Protein AF-I8QUR1-F1 (afdb_monomer)

Structure (mmCIF, N/CA/C/O backbone):
data_AF-I8QUR1-F1
#
_entry.id   AF-I8QUR1-F1
#
loop_
_atom_site.group_PDB
_atom_site.id
_atom_site.type_symbol
_atom_site.label_atom_id
_atom_site.label_alt_id
_atom_site.label_comp_id
_atom_site.label_asym_id
_atom_site.label_entity_id
_atom_site.label_seq_id
_atom_site.pdbx_PDB_ins_code
_atom_site.Cartn_x
_atom_site.Cartn_y
_atom_site.Cartn_z
_atom_site.occupancy
_atom_site.B_iso_or_equiv
_atom_site.auth_seq_id
_atom_site.auth_comp_id
_atom_site.auth_asym_id
_atom_site.auth_atom_id
_atom_site.pdbx_PDB_model_num
ATOM 1 N N . MET A 1 1 ? 19.526 10.984 -5.921 1.00 52.62 1 MET A N 1
ATOM 2 C CA . MET A 1 1 ? 20.242 10.213 -6.959 1.00 52.62 1 MET A CA 1
ATOM 3 C C . MET A 1 1 ? 19.400 10.275 -8.212 1.00 52.62 1 MET A C 1
ATOM 5 O O . MET A 1 1 ? 18.188 10.152 -8.085 1.00 52.62 1 MET A O 1
ATOM 9 N N . ALA A 1 2 ? 19.994 10.515 -9.378 1.00 58.06 2 ALA A N 1
ATOM 10 C CA . ALA A 1 2 ? 19.269 10.295 -10.624 1.00 58.06 2 ALA A CA 1
ATOM 11 C C . ALA A 1 2 ? 19.122 8.774 -10.794 1.00 58.06 2 ALA A C 1
ATOM 13 O O . ALA A 1 2 ? 20.115 8.052 -10.735 1.00 58.06 2 ALA A O 1
ATOM 14 N N . THR A 1 3 ? 17.897 8.280 -10.956 1.00 57.81 3 THR A N 1
ATOM 15 C CA . THR A 1 3 ? 17.570 6.844 -11.102 1.00 57.81 3 THR A CA 1
ATOM 16 C C . THR A 1 3 ? 18.354 6.150 -12.219 1.00 57.81 3 THR A C 1
ATOM 18 O O . THR A 1 3 ? 18.617 4.951 -12.114 1.00 57.81 3 THR A O 1
ATOM 21 N N . GLY A 1 4 ? 18.843 6.909 -13.209 1.00 60.81 4 GLY A N 1
ATOM 22 C CA . GLY A 1 4 ? 19.738 6.438 -14.269 1.00 60.81 4 GLY A CA 1
ATOM 23 C C . GLY A 1 4 ? 20.995 5.698 -13.787 1.00 60.81 4 GLY A C 1
ATOM 24 O O . GLY A 1 4 ? 21.497 4.853 -14.519 1.00 60.81 4 GLY A O 1
ATOM 25 N N . GLU A 1 5 ? 21.469 5.930 -12.556 1.00 76.25 5 GLU A N 1
ATOM 26 C CA . GLU A 1 5 ? 22.611 5.192 -11.979 1.00 76.25 5 GLU A CA 1
ATOM 27 C C . GLU A 1 5 ? 22.236 3.793 -11.458 1.00 76.25 5 GLU A C 1
ATOM 29 O O . GLU A 1 5 ? 23.093 2.919 -11.355 1.00 76.25 5 GLU A O 1
ATOM 34 N N . THR A 1 6 ? 20.958 3.553 -11.148 1.00 85.25 6 THR A N 1
ATOM 35 C CA . THR A 1 6 ? 2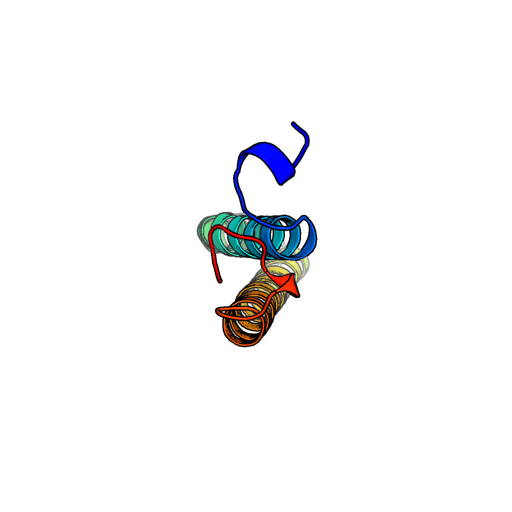0.466 2.255 -10.644 1.00 85.25 6 THR A CA 1
ATOM 36 C C . THR A 1 6 ? 20.065 1.292 -11.760 1.00 85.25 6 THR A C 1
ATOM 38 O O . THR A 1 6 ? 19.840 0.110 -11.513 1.00 85.25 6 THR A O 1
ATOM 41 N N . GLY A 1 7 ? 19.933 1.805 -12.986 1.00 89.12 7 GLY A N 1
ATOM 42 C CA . GLY A 1 7 ? 19.422 1.073 -14.141 1.00 89.12 7 GLY A CA 1
ATOM 43 C C . GLY A 1 7 ? 17.905 0.845 -14.139 1.00 89.12 7 GLY A C 1
ATOM 44 O O . GLY A 1 7 ? 17.375 0.330 -15.120 1.00 89.12 7 GLY A O 1
ATOM 45 N N . PHE A 1 8 ? 17.184 1.258 -13.097 1.00 91.81 8 PHE A N 1
ATOM 46 C CA . PHE A 1 8 ? 15.724 1.318 -13.109 1.00 91.81 8 PHE A CA 1
ATOM 47 C C . PHE A 1 8 ? 15.257 2.682 -13.622 1.00 91.81 8 PHE A C 1
ATOM 49 O O . PHE A 1 8 ? 15.855 3.712 -13.314 1.00 91.81 8 PHE A O 1
ATOM 56 N N . SER A 1 9 ? 14.174 2.696 -14.395 1.00 93.38 9 SER A N 1
ATOM 57 C CA . SER A 1 9 ? 13.466 3.935 -14.737 1.00 93.38 9 SER A CA 1
ATOM 58 C C . SER A 1 9 ? 12.801 4.561 -13.506 1.00 93.38 9 SER A C 1
ATOM 60 O O . SER A 1 9 ? 12.472 3.859 -12.545 1.00 93.38 9 SER A O 1
ATOM 62 N N . ASP A 1 10 ? 12.518 5.866 -13.577 1.00 93.12 10 ASP A N 1
ATOM 63 C CA . ASP A 1 10 ? 11.742 6.578 -12.550 1.00 93.12 10 ASP A CA 1
ATOM 64 C C . ASP A 1 10 ? 10.389 5.905 -12.289 1.00 93.12 10 ASP A C 1
ATOM 66 O O . ASP A 1 10 ? 10.034 5.649 -11.145 1.00 93.12 10 ASP A O 1
ATOM 70 N N . ILE A 1 11 ? 9.670 5.507 -13.345 1.00 94.56 11 ILE A N 1
ATOM 71 C CA . ILE A 1 11 ? 8.344 4.881 -13.215 1.00 94.56 11 ILE A CA 1
ATOM 72 C C . ILE A 1 11 ? 8.425 3.566 -12.426 1.00 94.56 11 ILE A C 1
ATOM 74 O O . ILE A 1 11 ? 7.570 3.294 -11.581 1.00 94.56 11 ILE A O 1
ATOM 78 N N . VAL A 1 12 ? 9.444 2.737 -12.679 1.00 95.81 12 VAL A N 1
ATOM 79 C CA . VAL A 1 12 ? 9.631 1.489 -11.924 1.00 95.81 12 VAL A CA 1
ATOM 80 C C . VAL A 1 12 ? 10.010 1.784 -10.476 1.00 95.81 12 VAL A C 1
ATOM 82 O O . VAL A 1 12 ? 9.454 1.163 -9.569 1.00 95.81 12 VAL A O 1
ATOM 85 N N . TYR A 1 13 ? 10.903 2.748 -10.248 1.00 95.06 13 TYR A N 1
ATOM 86 C CA . TYR A 1 13 ? 11.286 3.170 -8.904 1.00 95.06 13 TYR A CA 1
ATOM 87 C C . TYR A 1 13 ? 10.082 3.679 -8.095 1.00 95.06 13 TYR A C 1
ATOM 89 O O . TYR A 1 13 ? 9.889 3.267 -6.948 1.00 95.06 13 TYR A O 1
ATOM 97 N N . ASP A 1 14 ? 9.233 4.506 -8.701 1.00 96.00 14 ASP A N 1
ATOM 98 C CA . ASP A 1 14 ? 8.038 5.064 -8.070 1.00 96.00 14 ASP A CA 1
ATOM 99 C C . ASP A 1 14 ? 7.036 3.961 -7.707 1.00 96.00 14 ASP A C 1
ATOM 101 O O . ASP A 1 14 ? 6.519 3.917 -6.587 1.00 96.00 14 ASP A O 1
ATOM 105 N N . LEU A 1 15 ? 6.803 3.008 -8.616 1.00 98.00 15 LEU A N 1
ATOM 106 C CA . LEU A 1 15 ? 5.916 1.868 -8.368 1.00 98.00 15 LEU A CA 1
ATOM 107 C C . LEU A 1 15 ? 6.438 0.947 -7.258 1.00 98.00 15 LEU A C 1
ATOM 109 O O . LEU A 1 15 ? 5.647 0.508 -6.418 1.00 98.00 15 LEU A O 1
ATOM 113 N N . ILE A 1 16 ? 7.746 0.666 -7.231 1.00 97.00 16 ILE A N 1
ATOM 114 C CA . ILE A 1 16 ? 8.385 -0.109 -6.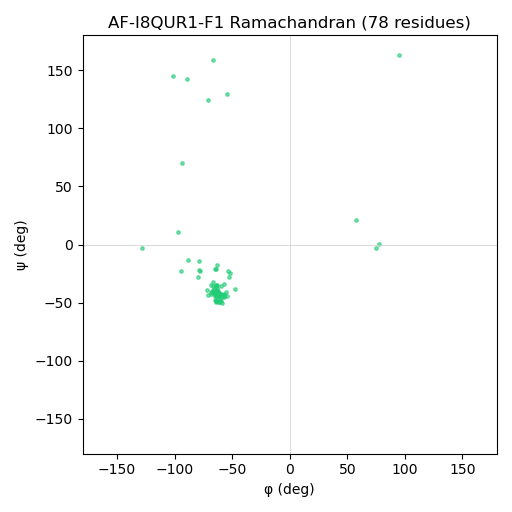155 1.00 97.00 16 ILE A CA 1
ATOM 115 C C . ILE A 1 16 ? 8.254 0.635 -4.827 1.00 97.00 16 ILE A C 1
ATOM 117 O O . ILE A 1 16 ? 7.891 0.025 -3.823 1.00 97.00 16 ILE A O 1
ATOM 121 N N . SER A 1 17 ? 8.499 1.945 -4.820 1.00 97.38 17 SER A N 1
ATOM 122 C CA . SER A 1 17 ? 8.420 2.773 -3.616 1.00 97.38 17 SER A CA 1
ATOM 123 C C . SER A 1 17 ? 7.011 2.762 -3.028 1.00 97.38 17 SER A C 1
ATOM 125 O O . SER A 1 17 ? 6.833 2.464 -1.845 1.00 97.38 17 SER A O 1
ATOM 127 N N . VAL A 1 18 ? 5.988 2.993 -3.856 1.00 98.38 18 VAL A N 1
ATOM 128 C CA . VAL A 1 18 ? 4.584 2.928 -3.422 1.00 98.38 18 VAL A CA 1
ATOM 129 C C . VAL A 1 18 ? 4.224 1.530 -2.914 1.00 98.38 18 VAL A C 1
ATOM 131 O O . VAL A 1 18 ? 3.609 1.406 -1.853 1.00 98.38 18 VAL A O 1
ATOM 134 N N . GLN A 1 19 ? 4.622 0.472 -3.628 1.00 98.44 19 GLN A N 1
ATOM 135 C CA . GLN A 1 19 ? 4.371 -0.904 -3.199 1.00 98.44 19 GLN A CA 1
ATOM 136 C C . GLN A 1 19 ? 5.022 -1.214 -1.849 1.00 98.44 19 GLN A C 1
ATOM 138 O O . GLN A 1 19 ? 4.365 -1.768 -0.970 1.00 98.44 19 GLN A O 1
ATOM 143 N N . TYR A 1 20 ? 6.293 -0.851 -1.678 1.00 98.00 20 TYR A N 1
ATOM 144 C CA . TYR A 1 20 ? 7.037 -1.067 -0.443 1.00 98.00 20 TYR A CA 1
ATOM 145 C C . TYR A 1 20 ? 6.373 -0.360 0.739 1.00 98.00 20 TYR A C 1
ATOM 147 O O . TYR A 1 20 ? 6.141 -0.990 1.769 1.00 98.00 20 TYR A O 1
ATOM 155 N N . HIS A 1 21 ? 6.023 0.922 0.596 1.00 98.06 21 HIS A N 1
ATOM 156 C CA . HIS A 1 21 ? 5.399 1.681 1.679 1.00 98.06 21 HIS A CA 1
ATOM 157 C C . HIS A 1 21 ? 4.020 1.136 2.059 1.00 98.06 21 HIS A C 1
ATOM 159 O O . HIS A 1 21 ? 3.742 1.021 3.252 1.00 98.06 21 HIS A O 1
ATOM 165 N N . ALA A 1 22 ? 3.210 0.724 1.081 1.00 97.81 22 ALA A N 1
ATOM 166 C CA . ALA A 1 22 ? 1.906 0.123 1.347 1.00 97.81 22 ALA A CA 1
ATOM 167 C C . ALA A 1 22 ? 2.020 -1.229 2.077 1.00 97.81 22 ALA A C 1
ATOM 169 O O . ALA A 1 22 ? 1.310 -1.490 3.047 1.00 97.81 22 ALA A O 1
ATOM 170 N N . LEU A 1 23 ? 2.963 -2.083 1.661 1.00 97.00 23 LEU A N 1
ATOM 171 C CA . LEU A 1 23 ? 3.222 -3.364 2.330 1.00 97.00 23 LEU A CA 1
ATOM 172 C C . LEU A 1 23 ? 3.794 -3.172 3.739 1.00 97.00 23 LEU A C 1
ATOM 174 O O . LEU A 1 23 ? 3.412 -3.890 4.661 1.00 97.00 23 LEU A O 1
ATOM 178 N N . LYS A 1 24 ? 4.688 -2.192 3.911 1.00 96.38 24 LYS A N 1
ATOM 179 C CA . LYS A 1 24 ? 5.280 -1.858 5.207 1.00 96.38 24 LYS A CA 1
ATOM 180 C C . LYS A 1 24 ? 4.222 -1.357 6.186 1.00 96.38 24 LYS A C 1
ATOM 182 O O . LYS A 1 24 ? 4.167 -1.857 7.300 1.00 96.38 24 LYS A O 1
ATOM 187 N N . ALA A 1 25 ? 3.371 -0.421 5.771 1.00 94.00 25 ALA A N 1
ATOM 188 C CA . ALA A 1 25 ? 2.293 0.085 6.618 1.00 94.00 25 ALA A CA 1
ATOM 189 C C . ALA A 1 25 ? 1.268 -1.016 6.954 1.00 94.00 25 ALA A C 1
ATOM 191 O O . ALA A 1 25 ? 0.807 -1.109 8.091 1.00 94.00 25 ALA A O 1
ATOM 192 N N . GLY A 1 26 ? 1.015 -1.925 6.000 1.00 90.75 26 GLY A N 1
ATOM 193 C CA . GLY A 1 26 ? 0.224 -3.146 6.172 1.00 90.75 26 GLY A CA 1
ATOM 194 C C . GLY A 1 26 ? 0.576 -3.975 7.410 1.00 90.75 26 GLY A C 1
ATOM 195 O O . GLY A 1 26 ? -0.316 -4.507 8.072 1.00 90.75 26 GLY A O 1
ATOM 196 N N . HIS A 1 27 ? 1.866 -4.066 7.736 1.00 90.12 27 HIS A N 1
ATOM 197 C CA . HIS A 1 27 ? 2.361 -4.803 8.898 1.00 90.12 27 HIS A CA 1
ATOM 198 C C . HIS A 1 27 ? 1.929 -4.167 10.232 1.00 90.12 27 HIS A C 1
ATOM 200 O O . HIS A 1 27 ? 1.657 -4.880 11.200 1.00 90.12 27 HIS A O 1
ATOM 206 N N . ASP A 1 28 ? 1.801 -2.840 10.269 1.00 95.19 28 ASP A N 1
ATOM 207 C CA . ASP A 1 28 ? 1.562 -2.085 11.499 1.00 95.19 28 ASP A CA 1
ATOM 208 C C . ASP A 1 28 ? 0.065 -1.820 11.751 1.00 95.19 28 ASP A C 1
ATOM 210 O O . ASP A 1 28 ? -0.350 -1.673 12.904 1.00 95.19 28 ASP A O 1
ATOM 214 N N . TYR A 1 29 ? -0.789 -1.848 10.715 1.00 95.88 29 TYR A N 1
ATOM 215 C CA . TYR A 1 29 ? -2.228 -1.565 10.854 1.00 95.88 29 TYR A CA 1
ATOM 216 C C . TYR A 1 29 ? -2.952 -2.461 11.855 1.00 95.88 29 TYR A C 1
ATOM 218 O O . TYR A 1 29 ? -3.862 -1.999 12.540 1.00 95.88 29 TYR A O 1
ATOM 226 N N . GLY A 1 30 ? -2.544 -3.726 11.987 1.00 94.81 30 GLY A N 1
ATOM 227 C CA . GLY A 1 30 ? -3.127 -4.622 12.985 1.00 94.81 30 GLY A CA 1
ATOM 228 C C . GLY A 1 30 ? -2.955 -4.095 14.413 1.00 94.81 30 GLY A C 1
ATOM 229 O O . GLY A 1 30 ? -3.852 -4.264 15.234 1.00 94.81 30 GLY A O 1
ATOM 230 N N . GLN A 1 31 ? -1.829 -3.435 14.707 1.00 98.06 31 GLN A N 1
ATOM 231 C CA . GLN A 1 31 ? -1.623 -2.767 15.990 1.00 98.06 31 GLN A CA 1
ATOM 232 C C . GLN A 1 31 ? -2.503 -1.521 16.109 1.00 98.06 31 GLN A C 1
ATOM 234 O O . GLN A 1 31 ? -3.151 -1.357 17.133 1.00 98.06 31 GLN A O 1
ATOM 239 N N . TYR A 1 32 ? -2.610 -0.704 15.059 1.00 98.06 32 TYR A N 1
ATOM 240 C CA . TYR A 1 32 ? -3.421 0.522 15.096 1.00 98.06 32 TYR A CA 1
ATOM 241 C C . TYR A 1 32 ? -4.911 0.233 15.307 1.00 98.06 32 TYR A C 1
ATOM 243 O O . TYR A 1 32 ? -5.579 0.934 16.064 1.00 98.06 32 TYR A O 1
ATOM 251 N N . VAL A 1 33 ? -5.426 -0.832 14.682 1.00 98.38 33 VAL A N 1
ATOM 252 C CA . VAL A 1 33 ? -6.795 -1.314 14.909 1.00 98.38 33 VAL A CA 1
ATOM 253 C C . VAL A 1 33 ? -6.971 -1.730 16.369 1.00 98.38 33 VAL A C 1
ATOM 255 O O . VAL A 1 33 ? -7.906 -1.260 17.009 1.00 98.38 33 VAL A O 1
ATOM 258 N N . ARG A 1 34 ? -6.053 -2.540 16.920 1.00 98.38 34 ARG A N 1
ATOM 259 C CA . ARG A 1 34 ? -6.109 -2.956 18.333 1.00 98.38 34 ARG A CA 1
ATOM 260 C C . ARG A 1 34 ? -6.050 -1.771 19.292 1.00 98.38 34 ARG A C 1
ATOM 262 O O . ARG A 1 34 ? -6.793 -1.752 20.264 1.00 98.38 34 ARG A O 1
ATOM 269 N N . ASP A 1 35 ? -5.190 -0.793 19.030 1.00 98.56 35 ASP A N 1
ATOM 270 C CA . ASP A 1 35 ? -5.057 0.399 19.872 1.00 98.56 35 ASP A CA 1
ATOM 271 C C . ASP A 1 35 ? -6.349 1.226 19.870 1.00 98.56 35 ASP A C 1
ATOM 273 O O . ASP A 1 35 ? -6.808 1.654 20.928 1.00 98.56 35 ASP A O 1
ATOM 277 N N . ALA A 1 36 ? -6.979 1.397 18.702 1.00 98.62 36 ALA A N 1
ATOM 278 C CA . ALA A 1 36 ? -8.261 2.085 18.584 1.00 98.62 36 ALA A CA 1
ATOM 279 C C . ALA A 1 36 ? -9.404 1.318 19.274 1.00 98.62 36 ALA A C 1
ATOM 281 O O . ALA A 1 36 ? -10.224 1.931 19.957 1.00 98.62 36 ALA A O 1
ATOM 282 N N . GLU A 1 37 ? -9.445 -0.011 19.146 1.00 98.38 37 GLU A N 1
ATOM 283 C CA . GLU A 1 37 ? -10.427 -0.862 19.832 1.00 98.38 37 GLU A CA 1
ATOM 284 C C . GLU A 1 37 ? -10.261 -0.823 21.355 1.00 98.38 37 GLU A C 1
ATOM 286 O O . GLU A 1 37 ? -11.245 -0.644 22.068 1.00 98.38 37 GLU A O 1
ATOM 291 N N . ASN A 1 38 ? -9.025 -0.911 21.853 1.00 98.50 38 ASN A N 1
ATOM 292 C CA . ASN A 1 38 ? -8.712 -0.825 23.283 1.00 98.50 38 ASN A CA 1
ATOM 293 C C . ASN A 1 38 ? -9.045 0.551 23.889 1.00 98.50 38 ASN A C 1
ATOM 295 O O . ASN A 1 38 ? -9.192 0.662 25.103 1.00 98.50 38 ASN A O 1
ATOM 299 N N . ALA A 1 39 ? -9.139 1.591 23.057 1.00 98.62 39 ALA A N 1
ATOM 300 C CA . ALA A 1 39 ? -9.519 2.948 23.444 1.00 98.62 39 ALA A CA 1
ATOM 301 C C . ALA A 1 39 ? -11.016 3.260 23.214 1.00 98.62 39 ALA A C 1
ATOM 303 O O . ALA A 1 39 ? -11.405 4.431 23.263 1.00 98.62 39 ALA A O 1
ATOM 304 N N . ASP A 1 40 ? -11.842 2.248 22.915 1.00 98.44 40 ASP A N 1
ATOM 305 C CA . ASP A 1 40 ? -13.270 2.370 22.573 1.00 98.44 40 ASP A CA 1
ATOM 306 C C . ASP A 1 40 ? -13.561 3.289 21.359 1.00 98.44 40 ASP A C 1
ATOM 308 O O . ASP A 1 40 ? -14.683 3.762 21.154 1.00 98.44 40 ASP A O 1
ATOM 312 N N . GLN A 1 41 ? -12.569 3.518 20.490 1.00 98.69 41 GLN A N 1
ATOM 313 C CA . GLN A 1 41 ? -12.662 4.390 19.313 1.00 98.69 41 GLN A CA 1
ATOM 314 C C . GLN A 1 41 ? -13.042 3.608 18.048 1.00 98.69 41 GLN A C 1
ATOM 316 O O . GLN A 1 41 ? -12.242 3.439 17.125 1.00 98.69 41 GLN A O 1
ATOM 321 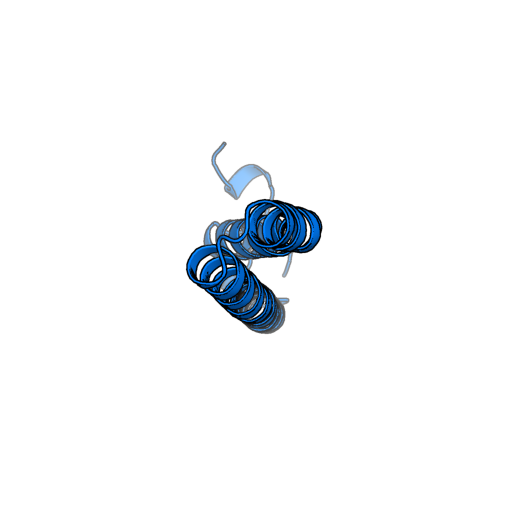N N . ARG A 1 42 ? -14.290 3.133 17.982 1.00 98.12 42 ARG A N 1
ATOM 322 C CA . ARG A 1 42 ? -14.766 2.262 16.884 1.00 98.12 42 ARG A CA 1
ATOM 323 C C . ARG A 1 42 ? -14.623 2.878 15.488 1.00 98.12 42 ARG A C 1
ATOM 325 O O . ARG A 1 42 ? -14.151 2.202 14.581 1.00 98.12 42 ARG A O 1
ATOM 332 N N . GLU A 1 43 ? -14.963 4.156 15.325 1.00 98.62 43 GLU A N 1
ATOM 333 C CA . GLU A 1 43 ? -14.847 4.840 14.025 1.00 98.62 43 GLU A CA 1
ATOM 334 C C . GLU A 1 43 ? -13.389 4.924 13.546 1.00 98.62 43 GLU A C 1
ATOM 336 O O . GLU A 1 43 ? -13.110 4.775 12.358 1.00 98.62 43 GLU A O 1
ATOM 341 N N . ILE A 1 44 ? -12.442 5.089 14.475 1.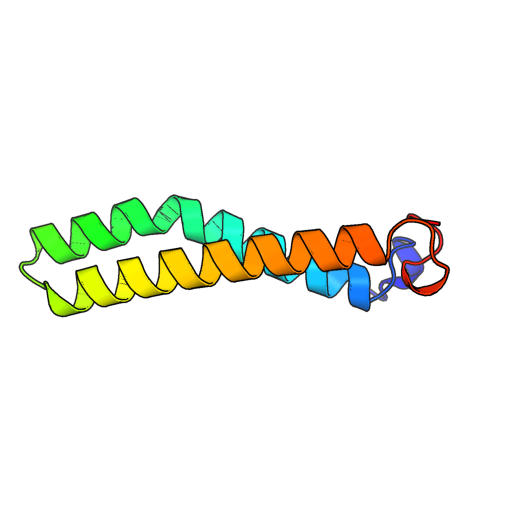00 98.62 44 ILE A N 1
ATOM 342 C CA . ILE A 1 44 ? -11.008 5.123 14.164 1.00 98.62 44 ILE A CA 1
ATOM 343 C C . ILE A 1 44 ? -10.505 3.721 13.789 1.00 98.62 44 ILE A C 1
ATOM 345 O O . ILE A 1 44 ? -9.726 3.575 12.847 1.00 98.62 44 ILE A O 1
ATOM 349 N N . ALA A 1 45 ? -10.977 2.674 14.472 1.00 98.69 45 ALA A N 1
ATOM 350 C CA . ALA A 1 45 ? -10.652 1.295 14.109 1.00 98.69 45 ALA A CA 1
ATOM 351 C C . ALA A 1 45 ? -11.136 0.957 12.685 1.00 98.69 45 ALA A C 1
ATOM 353 O O . ALA A 1 45 ? -10.389 0.369 11.898 1.00 98.69 45 ALA A O 1
ATOM 354 N N . ASP A 1 46 ? -12.350 1.378 12.321 1.00 98.69 46 ASP A N 1
ATOM 355 C CA . ASP A 1 46 ? -12.906 1.180 10.976 1.00 98.69 46 ASP A CA 1
ATOM 356 C C . ASP A 1 46 ? -12.177 2.002 9.907 1.00 98.69 46 ASP A C 1
ATOM 358 O O . ASP A 1 46 ? -11.949 1.515 8.792 1.00 98.69 46 ASP A O 1
ATOM 362 N N . PHE A 1 47 ? -11.721 3.208 10.255 1.00 98.56 47 PHE A N 1
ATOM 363 C CA . PHE A 1 47 ? -10.813 3.976 9.411 1.00 98.56 47 PHE A CA 1
ATOM 364 C C . PHE A 1 47 ? -9.516 3.199 9.138 1.00 98.56 47 PHE A C 1
ATOM 366 O O . PHE A 1 47 ? -9.164 3.001 7.975 1.00 98.56 47 PHE A O 1
ATOM 373 N N . PHE A 1 48 ? -8.841 2.663 10.162 1.00 98.38 48 PHE A N 1
ATOM 374 C CA . PHE A 1 48 ? -7.608 1.890 9.956 1.00 98.38 48 PHE A CA 1
ATOM 375 C C . PHE A 1 48 ? -7.824 0.601 9.153 1.00 98.38 48 PHE A C 1
ATOM 377 O O . PHE A 1 48 ? -6.979 0.251 8.327 1.00 98.38 48 PHE A O 1
ATOM 384 N N . ARG A 1 49 ? -8.964 -0.081 9.317 1.00 98.25 49 ARG A N 1
ATOM 385 C CA . ARG A 1 49 ? -9.338 -1.221 8.456 1.00 98.25 49 ARG A CA 1
ATOM 386 C C . ARG A 1 49 ? -9.498 -0.810 6.995 1.00 98.25 49 ARG A C 1
ATOM 388 O O . ARG A 1 49 ? -9.081 -1.547 6.102 1.00 98.25 49 ARG A O 1
ATOM 395 N N . THR A 1 50 ? -10.091 0.356 6.754 1.00 98.44 50 THR A N 1
ATOM 396 C CA . THR A 1 50 ? -10.256 0.906 5.404 1.00 98.44 50 THR A CA 1
ATOM 397 C C . THR A 1 50 ? -8.899 1.209 4.782 1.00 98.44 50 THR A C 1
ATOM 399 O O . THR A 1 50 ? -8.608 0.709 3.698 1.00 98.44 50 THR A O 1
ATOM 402 N N . VAL A 1 51 ? -8.025 1.907 5.512 1.00 97.81 51 VAL A N 1
ATOM 403 C CA . VAL A 1 51 ? -6.651 2.193 5.073 1.00 97.81 51 VAL A CA 1
ATOM 404 C C . VAL A 1 51 ? -5.892 0.896 4.760 1.00 97.81 51 VAL A C 1
ATOM 406 O O . VAL A 1 51 ? -5.298 0.771 3.693 1.00 97.81 51 VAL A O 1
ATOM 409 N N . MET A 1 52 ? -5.982 -0.124 5.622 1.00 97.56 52 MET A N 1
ATOM 410 C CA . MET A 1 52 ? -5.362 -1.435 5.384 1.00 97.56 52 MET A CA 1
ATOM 411 C C . MET A 1 52 ? -5.829 -2.090 4.078 1.00 97.56 52 MET A C 1
ATOM 413 O O . MET A 1 52 ? -5.024 -2.672 3.338 1.00 97.56 52 MET A O 1
ATOM 417 N N . LYS A 1 53 ? -7.132 -2.017 3.788 1.00 97.81 53 LYS A N 1
ATOM 418 C CA . LYS A 1 53 ? -7.702 -2.553 2.550 1.00 97.81 53 LYS A CA 1
ATOM 419 C C . LYS A 1 53 ? -7.170 -1.795 1.332 1.00 97.81 53 LYS A C 1
ATOM 421 O O . LYS A 1 53 ? -6.724 -2.430 0.376 1.00 97.81 53 LYS A O 1
ATOM 426 N N . GLU A 1 54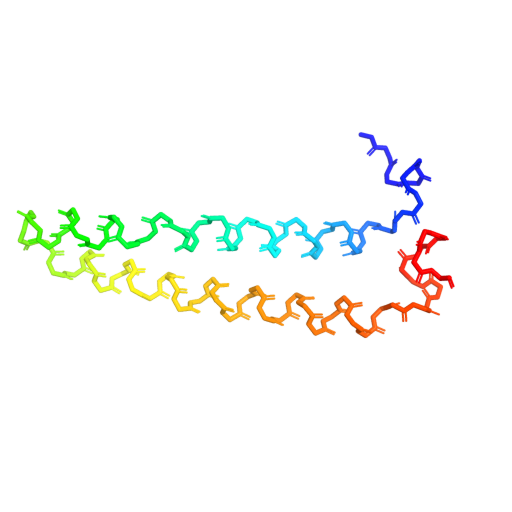 ? -7.187 -0.468 1.375 1.00 98.19 54 GLU A N 1
ATOM 427 C CA . GLU A 1 54 ? -6.722 0.388 0.279 1.00 98.19 54 GLU A CA 1
ATOM 428 C C . GLU A 1 54 ? -5.230 0.190 -0.016 1.00 98.19 54 GLU A C 1
ATOM 430 O O . GLU A 1 54 ? -4.836 0.067 -1.176 1.00 98.19 54 GLU A O 1
ATOM 435 N N . ASP A 1 55 ? -4.396 0.074 1.017 1.00 98.25 55 ASP A N 1
ATOM 436 C CA . ASP A 1 55 ? -2.963 -0.187 0.869 1.00 98.25 55 ASP A CA 1
ATOM 437 C C . ASP A 1 55 ? -2.695 -1.575 0.275 1.00 98.25 55 ASP A C 1
ATOM 439 O O . ASP A 1 55 ? -1.852 -1.723 -0.615 1.00 98.25 55 ASP A O 1
ATOM 443 N N . SER A 1 56 ? -3.479 -2.582 0.666 1.00 97.12 56 SER A N 1
ATOM 444 C CA . SER A 1 56 ? -3.414 -3.918 0.058 1.00 97.12 56 SER A CA 1
ATOM 445 C C . SER A 1 56 ? -3.765 -3.888 -1.436 1.00 97.12 56 SER A C 1
ATOM 447 O O . SER A 1 56 ? -3.127 -4.557 -2.257 1.00 97.12 56 SER A O 1
ATOM 449 N N . GLU A 1 57 ? -4.778 -3.108 -1.816 1.00 98.31 57 GLU A N 1
ATOM 450 C CA . GLU A 1 57 ? -5.180 -2.922 -3.212 1.00 98.31 57 GLU A CA 1
ATOM 451 C C . GLU A 1 57 ? -4.125 -2.148 -4.011 1.00 98.31 57 GLU A C 1
ATOM 453 O O . GLU A 1 57 ? -3.798 -2.547 -5.136 1.00 98.31 57 GLU A O 1
ATOM 458 N N . ARG A 1 58 ? -3.532 -1.105 -3.417 1.00 98.31 58 ARG A N 1
ATOM 459 C CA . ARG A 1 58 ? -2.452 -0.313 -4.016 1.00 98.31 58 ARG A CA 1
ATOM 460 C C . ARG A 1 58 ? -1.208 -1.155 -4.262 1.00 98.31 58 ARG A C 1
ATOM 462 O O . ARG A 1 58 ? -0.707 -1.174 -5.385 1.00 98.31 58 ARG A O 1
ATOM 469 N N . ALA A 1 59 ? -0.765 -1.921 -3.265 1.00 98.50 59 ALA A N 1
ATOM 470 C CA . ALA A 1 59 ? 0.367 -2.834 -3.402 1.00 98.50 59 ALA A CA 1
ATOM 471 C C . ALA A 1 59 ? 0.136 -3.836 -4.543 1.00 98.50 59 ALA A C 1
ATOM 473 O O . ALA A 1 59 ? 1.014 -4.037 -5.387 1.00 98.50 59 ALA A O 1
ATOM 474 N N . ARG A 1 60 ? -1.072 -4.408 -4.635 1.00 98.56 60 ARG A N 1
ATOM 475 C CA . ARG A 1 60 ? -1.445 -5.320 -5.725 1.00 98.56 60 ARG A CA 1
ATOM 476 C C . ARG A 1 60 ? -1.445 -4.626 -7.088 1.00 98.56 60 ARG A C 1
ATOM 478 O O . ARG A 1 60 ? -1.011 -5.227 -8.068 1.00 98.56 60 ARG A O 1
ATOM 485 N N . ALA A 1 61 ? -1.939 -3.393 -7.176 1.00 98.69 61 ALA A N 1
ATOM 486 C CA . ALA A 1 61 ? -1.939 -2.624 -8.418 1.00 98.69 61 ALA A CA 1
ATOM 487 C C . ALA A 1 61 ? -0.512 -2.325 -8.896 1.00 98.69 61 ALA A C 1
ATOM 489 O O . ALA A 1 61 ? -0.191 -2.633 -10.044 1.00 98.69 61 ALA A O 1
ATOM 490 N N . CYS A 1 62 ? 0.359 -1.843 -8.005 1.00 98.69 62 CYS A N 1
ATOM 491 C CA . CYS A 1 62 ? 1.776 -1.641 -8.306 1.00 98.69 62 CYS A CA 1
ATOM 492 C C . CYS A 1 62 ? 2.433 -2.928 -8.815 1.00 98.69 62 CYS A C 1
ATOM 494 O O . CYS A 1 62 ? 3.152 -2.884 -9.806 1.00 98.69 62 CYS A O 1
ATOM 496 N N . HIS A 1 63 ? 2.119 -4.088 -8.221 1.00 98.50 63 HIS A N 1
ATOM 497 C CA . HIS A 1 63 ? 2.676 -5.367 -8.669 1.00 98.50 63 HIS A CA 1
ATOM 498 C C . HIS A 1 63 ? 2.291 -5.684 -10.117 1.00 98.50 63 HIS A C 1
ATOM 500 O O . HIS A 1 63 ? 3.139 -6.079 -10.912 1.00 98.50 63 HIS A O 1
ATOM 506 N N . ARG A 1 64 ? 1.020 -5.469 -10.484 1.00 98.69 64 ARG A N 1
ATOM 507 C CA . ARG A 1 64 ? 0.554 -5.684 -11.862 1.00 98.69 64 ARG A CA 1
ATOM 508 C C . ARG A 1 64 ? 1.241 -4.745 -12.851 1.00 98.69 64 ARG A C 1
ATOM 510 O O . ARG A 1 64 ? 1.601 -5.189 -13.936 1.00 98.69 64 ARG A O 1
ATOM 517 N N . TYR A 1 65 ? 1.438 -3.477 -12.490 1.00 98.44 65 TYR A N 1
ATOM 518 C CA . TYR A 1 65 ? 2.140 -2.524 -13.354 1.00 98.44 65 TYR A CA 1
ATOM 519 C C . TYR A 1 65 ? 3.622 -2.867 -13.512 1.00 98.44 65 TYR A C 1
ATOM 521 O O . TYR A 1 65 ? 4.135 -2.832 -14.625 1.00 98.44 65 TYR A O 1
ATOM 529 N N . LEU A 1 66 ? 4.293 -3.281 -12.436 1.00 97.56 66 LEU A N 1
ATOM 530 C CA . LEU A 1 66 ? 5.678 -3.756 -12.496 1.00 97.56 66 LEU A CA 1
ATOM 531 C C . LEU A 1 66 ? 5.816 -4.988 -13.399 1.00 97.56 66 LEU A C 1
ATOM 533 O O . LEU A 1 66 ? 6.718 -5.044 -14.232 1.00 97.56 66 LEU A O 1
ATOM 537 N N . ALA A 1 67 ? 4.889 -5.943 -13.292 1.00 97.31 67 ALA A N 1
ATOM 538 C CA . ALA A 1 67 ? 4.852 -7.108 -14.172 1.00 97.31 67 ALA A CA 1
ATOM 539 C C . ALA A 1 67 ? 4.608 -6.721 -15.641 1.00 97.31 67 ALA A C 1
ATOM 541 O O . ALA A 1 67 ? 5.210 -7.308 -16.532 1.00 97.31 67 ALA A O 1
ATOM 542 N N . HIS A 1 68 ? 3.768 -5.713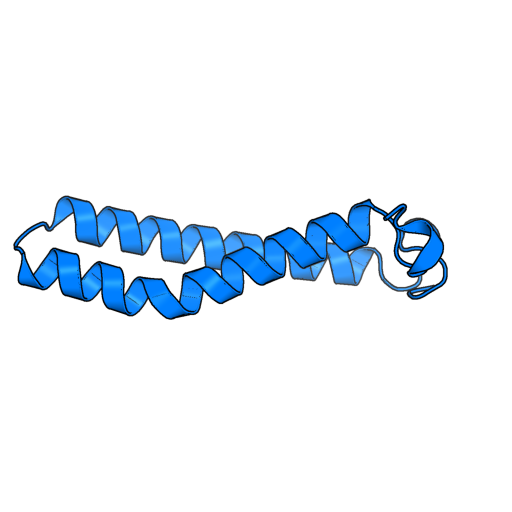 -15.897 1.00 96.62 68 HIS A N 1
ATOM 543 C CA . HIS A 1 68 ? 3.539 -5.189 -17.245 1.00 96.62 68 HIS A CA 1
ATOM 544 C C . HIS A 1 68 ? 4.776 -4.493 -17.837 1.00 96.62 68 HIS A C 1
ATOM 546 O O . HIS A 1 68 ? 5.009 -4.587 -19.038 1.00 96.62 68 HIS A O 1
ATOM 552 N N . LEU A 1 69 ? 5.562 -3.801 -17.007 1.00 95.75 69 LEU A N 1
ATOM 553 C CA 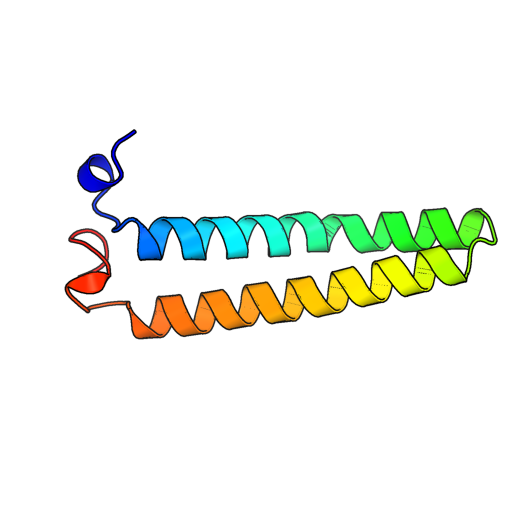. LEU A 1 69 ? 6.763 -3.085 -17.442 1.00 95.75 69 LEU A CA 1
ATOM 554 C C . LEU A 1 69 ? 7.975 -4.005 -17.629 1.00 95.75 69 LEU A C 1
ATOM 556 O O . LEU A 1 69 ? 8.849 -3.695 -18.433 1.00 95.75 69 LEU A O 1
ATOM 560 N N . SER A 1 70 ? 8.042 -5.120 -16.905 1.00 92.94 70 SER A N 1
ATOM 561 C CA . SER A 1 70 ? 9.182 -6.044 -16.936 1.00 92.94 70 SER A CA 1
ATOM 562 C C . SER A 1 70 ? 9.504 -6.514 -18.364 1.00 92.94 70 SER A C 1
ATOM 564 O O . SER A 1 70 ? 8.614 -6.941 -19.096 1.00 92.94 70 SER A O 1
ATOM 566 N N . GLY A 1 71 ? 10.773 -6.421 -18.774 1.00 90.69 71 GLY A N 1
ATOM 567 C CA . GLY A 1 71 ? 11.226 -6.749 -20.131 1.00 90.69 71 GLY A CA 1
ATOM 568 C C . GLY A 1 71 ? 10.935 -5.681 -21.195 1.00 90.69 71 GLY A C 1
ATOM 569 O O . GLY A 1 71 ? 11.263 -5.879 -22.363 1.00 90.69 71 GLY A O 1
ATOM 570 N N . THR A 1 72 ? 10.319 -4.550 -20.833 1.00 94.81 72 THR A N 1
ATOM 571 C CA . THR A 1 72 ? 10.036 -3.448 -21.770 1.00 94.81 72 THR A CA 1
ATOM 572 C C . THR A 1 72 ? 11.052 -2.315 -21.616 1.00 94.81 72 THR A C 1
ATOM 574 O O . THR A 1 72 ? 11.432 -2.009 -20.486 1.00 94.81 72 THR A O 1
ATOM 577 N N . PRO A 1 73 ? 11.445 -1.608 -22.698 1.00 92.12 73 PRO A N 1
ATOM 578 C CA . PRO A 1 73 ? 12.390 -0.484 -22.623 1.00 92.12 73 PRO A CA 1
ATOM 579 C C . PRO A 1 73 ? 12.008 0.596 -21.603 1.00 92.12 73 PRO A C 1
ATOM 581 O O . PRO A 1 73 ? 12.877 1.258 -21.041 1.00 92.12 73 PRO A O 1
ATOM 584 N N . ALA A 1 74 ? 10.707 0.751 -21.340 1.00 90.94 74 ALA A N 1
ATOM 585 C CA . ALA A 1 74 ? 10.178 1.696 -20.366 1.00 90.94 74 ALA A CA 1
ATOM 586 C C . ALA A 1 74 ? 10.593 1.378 -18.921 1.00 90.94 74 ALA A C 1
ATOM 588 O O . ALA A 1 74 ? 10.563 2.272 -18.083 1.00 90.94 74 ALA A O 1
ATOM 589 N N . ALA A 1 75 ? 10.987 0.139 -18.616 1.00 91.75 75 ALA A N 1
ATOM 590 C CA . ALA A 1 75 ? 11.398 -0.256 -17.276 1.00 91.75 75 ALA A CA 1
ATOM 591 C C . ALA A 1 75 ? 12.820 0.199 -16.913 1.00 91.75 75 ALA A C 1
ATOM 593 O O . ALA A 1 75 ? 13.109 0.387 -15.729 1.00 91.75 75 ALA A O 1
ATOM 594 N N . GLY A 1 76 ? 13.670 0.449 -17.912 1.00 91.62 76 GLY A N 1
ATOM 595 C 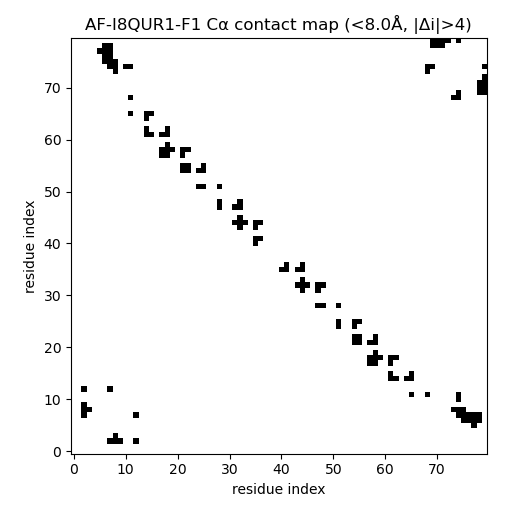CA . GLY A 1 76 ? 15.092 0.753 -17.745 1.00 91.62 76 GLY A CA 1
ATOM 596 C C . GLY A 1 76 ? 15.998 -0.483 -17.887 1.00 91.62 76 GLY A C 1
ATOM 597 O O . GLY A 1 76 ? 15.520 -1.614 -17.801 1.00 91.62 76 GLY A O 1
ATOM 598 N N . PRO A 1 77 ? 17.311 -0.279 -18.102 1.00 91.00 77 PRO A N 1
ATOM 599 C CA . PRO A 1 77 ? 18.263 -1.337 -18.459 1.00 91.00 77 PRO A CA 1
ATOM 600 C C . PRO A 1 77 ? 18.460 -2.441 -17.407 1.00 91.00 77 PRO A C 1
ATOM 602 O O . PRO A 1 77 ? 18.988 -3.495 -17.734 1.00 91.00 77 PRO A O 1
ATOM 605 N N . ALA A 1 78 ? 18.077 -2.224 -16.146 1.00 88.62 78 ALA A N 1
ATOM 606 C CA . ALA A 1 78 ? 18.171 -3.241 -15.094 1.00 88.62 78 ALA A CA 1
ATOM 607 C C . ALA A 1 78 ? 17.037 -4.281 -15.144 1.00 88.62 78 ALA A C 1
ATOM 609 O O . ALA A 1 78 ? 17.111 -5.302 -14.462 1.00 88.62 78 ALA A O 1
ATOM 610 N N . VAL A 1 79 ? 15.971 -4.003 -15.898 1.00 84.81 79 VAL A N 1
ATOM 611 C CA . VAL A 1 79 ? 14.726 -4.794 -15.937 1.00 84.81 79 VAL A CA 1
ATOM 612 C C . VAL A 1 79 ? 14.304 -5.185 -17.356 1.00 84.81 79 VAL A C 1
ATOM 614 O O . VAL A 1 79 ? 13.314 -5.901 -17.518 1.00 84.81 79 VAL A O 1
ATOM 617 N N . THR A 1 80 ? 15.046 -4.727 -18.365 1.00 78.25 80 THR A N 1
ATOM 618 C CA . THR A 1 80 ? 14.975 -5.153 -19.773 1.00 78.25 80 THR A CA 1
ATOM 619 C C . THR A 1 80 ? 16.001 -6.224 -20.071 1.00 78.25 80 THR A C 1
ATOM 621 O O . THR A 1 80 ? 15.624 -7.221 -20.717 1.00 78.25 80 THR A O 1
#

pLDDT: mean 93.68, std 9.43, range [52.62, 98.69]

Nearest PDB structures (foldseek):
  8qhv-assembly1_0  TM=8.648E-01  e=4.913E+00  Synechocystis sp. PCC 6803
  6e8g-assembly1_T  TM=9.217E-01  e=6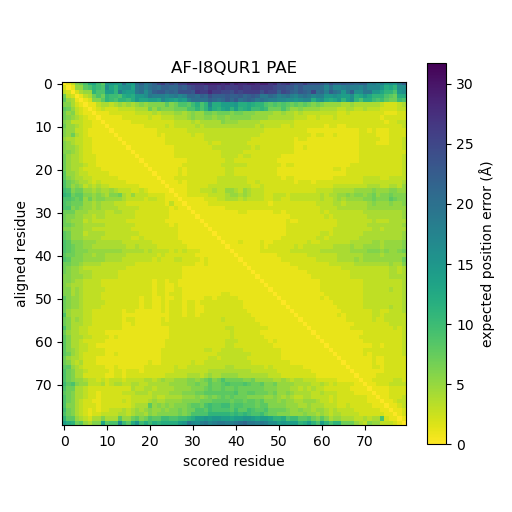.285E+00  Homo sapiens
  8qfv-assembly1_0  TM=8.162E-01  e=5.225E+00  Synechocystis sp. PCC 6803
  4whe-assembly1_A  TM=7.478E-01  e=5.910E+00  Escherichia coli K-12
  6zw6-assembly1_A  TM=6.354E-01  e=3.841E+00  Nostoc punctiforme

Radius of gyration: 16.77 Å; Cα contacts (8 Å, |Δi|>4): 78; chains: 1; bounding box: 38×17×46 Å

Secondary structure (DSSP, 8-state):
--GGGTT--HHHHHHHHHHHHHHHHHHHHHHHHHHHHHTT-HHHHHHHHHHHHHHHHHHHHHHHHHHHHTTSGGG-TTT-

Sequence (80 aa):
MATGETGFSDIVYDLISVQYHALKAGHDYGQYVRDAENADQREIADFFRTVMKEDSERARACHRYLAHLSGTPAAGPAVT

Solvent-accessible surface area (backbone atoms only — not comparable to full-atom values): 4169 Å² total; per-residue (Å²): 129,70,45,77,81,73,24,37,22,64,70,47,50,52,38,51,52,54,24,50,52,27,54,56,49,51,71,50,38,65,55,53,29,49,53,23,53,78,66,73,33,59,70,57,22,54,48,41,52,49,51,44,50,53,27,54,51,48,26,52,49,31,49,54,53,52,62,68,33,54,60,31,82,77,23,20,79,67,46,81

Mean predicted aligned error: 3.8 Å

Foldseek 3Di:
DQCLVVQFAPLLVVLVVLLVVLVVVLVCLVVQLVVCVVVVNNVSSVVSVVSNVVSVVSNVVSVVVNVVCAPPVNGGRVRD